Protein AF-A0A2K9IUX8-F1 (afdb_monomer_lite)

Structure (mmCIF, N/CA/C/O backbone):
data_AF-A0A2K9IUX8-F1
#
_entry.id   AF-A0A2K9IUX8-F1
#
loop_
_atom_site.group_PDB
_atom_site.id
_atom_site.type_symbol
_atom_site.label_atom_id
_atom_site.label_alt_id
_atom_site.label_comp_id
_atom_site.label_asym_id
_atom_site.label_entity_id
_atom_site.label_seq_id
_atom_site.pdbx_PDB_ins_code
_atom_site.Cartn_x
_atom_site.Cartn_y
_atom_site.Cartn_z
_atom_site.occupancy
_atom_site.B_iso_or_equiv
_atom_site.auth_seq_id
_atom_site.auth_comp_id
_atom_site.auth_asym_id
_atom_site.auth_atom_id
_atom_site.pdbx_PDB_model_num
ATOM 1 N N . MET A 1 1 ? 11.670 -10.016 -27.876 1.00 49.25 1 MET A N 1
ATOM 2 C CA . MET A 1 1 ? 12.421 -9.584 -26.678 1.00 49.25 1 MET A CA 1
ATOM 3 C C . MET A 1 1 ? 11.397 -9.304 -25.581 1.00 49.25 1 MET A C 1
ATOM 5 O O . MET A 1 1 ? 10.642 -8.351 -25.730 1.00 49.25 1 MET A O 1
ATOM 9 N N . LYS A 1 2 ? 11.261 -10.165 -24.562 1.00 58.81 2 LYS A N 1
ATOM 10 C CA . LYS A 1 2 ? 10.463 -9.817 -23.372 1.00 58.81 2 LYS A CA 1
ATOM 11 C C . LYS A 1 2 ? 11.304 -8.818 -22.578 1.00 58.81 2 LYS A C 1
ATOM 13 O O . LYS A 1 2 ? 12.454 -9.119 -22.280 1.00 58.81 2 LYS A O 1
ATOM 18 N N . ARG A 1 3 ? 10.790 -7.610 -22.352 1.00 64.12 3 ARG A N 1
ATOM 19 C CA . ARG A 1 3 ? 11.396 -6.690 -21.387 1.00 64.12 3 ARG A CA 1
ATOM 20 C C . ARG A 1 3 ? 10.921 -7.156 -20.021 1.00 64.12 3 ARG A C 1
ATOM 22 O O . ARG A 1 3 ? 9.710 -7.259 -19.829 1.00 64.12 3 ARG A O 1
ATOM 29 N N . ASP A 1 4 ? 11.847 -7.470 -19.127 1.00 69.62 4 ASP A N 1
ATOM 30 C CA . ASP A 1 4 ? 11.509 -7.743 -17.736 1.00 69.62 4 ASP A CA 1
ATOM 31 C C . ASP A 1 4 ? 10.975 -6.442 -17.137 1.00 69.62 4 ASP A C 1
ATOM 33 O O . ASP A 1 4 ? 11.715 -5.496 -16.868 1.00 69.62 4 ASP A O 1
ATOM 37 N N . LEU A 1 5 ? 9.649 -6.355 -17.052 1.00 74.75 5 LEU A N 1
ATOM 38 C CA . 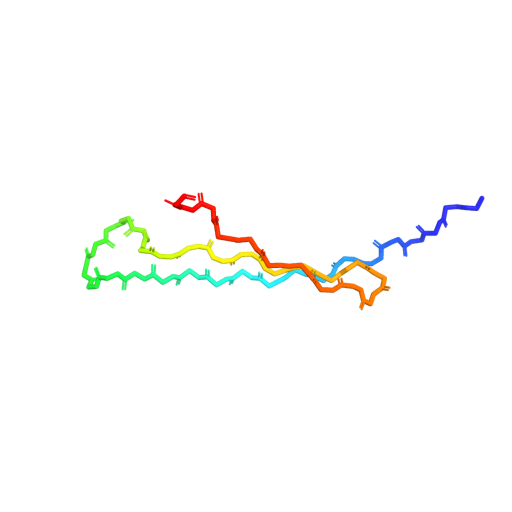LEU A 1 5 ? 8.953 -5.216 -16.484 1.00 74.75 5 LEU A CA 1
ATOM 39 C C . LEU A 1 5 ? 9.064 -5.350 -14.965 1.00 74.75 5 LEU A C 1
ATOM 41 O O . LEU A 1 5 ? 8.315 -6.104 -14.348 1.00 74.75 5 LEU A O 1
ATOM 45 N N . GLN A 1 6 ? 10.046 -4.679 -14.370 1.00 77.88 6 GLN A N 1
ATOM 46 C CA . GLN A 1 6 ? 10.122 -4.581 -12.919 1.00 77.88 6 GLN A CA 1
ATOM 47 C C . GLN A 1 6 ? 9.028 -3.632 -12.440 1.00 77.88 6 GLN A C 1
ATOM 49 O O . GLN A 1 6 ? 8.940 -2.491 -12.896 1.00 77.88 6 GLN A O 1
ATOM 54 N N . ILE A 1 7 ? 8.186 -4.144 -11.548 1.00 84.81 7 ILE A N 1
ATOM 55 C CA . ILE A 1 7 ? 7.121 -3.394 -10.896 1.00 84.81 7 ILE A CA 1
ATOM 56 C C . ILE A 1 7 ? 7.488 -3.324 -9.421 1.00 84.81 7 ILE A C 1
ATOM 58 O O . ILE A 1 7 ? 7.626 -4.363 -8.770 1.00 84.81 7 ILE A O 1
ATOM 62 N N . LYS A 1 8 ? 7.659 -2.113 -8.897 1.00 87.75 8 LYS A N 1
ATOM 63 C CA . LYS A 1 8 ? 7.771 -1.896 -7.454 1.00 87.75 8 LYS A CA 1
ATOM 64 C C . LYS A 1 8 ? 6.383 -1.572 -6.930 1.00 87.75 8 LYS A C 1
ATOM 66 O O . LYS A 1 8 ? 5.713 -0.730 -7.512 1.00 87.75 8 LYS A O 1
ATOM 71 N N . VAL A 1 9 ? 5.962 -2.242 -5.864 1.00 89.94 9 VAL A N 1
ATOM 72 C CA . VAL A 1 9 ? 4.654 -2.016 -5.241 1.00 89.94 9 VAL A CA 1
ATOM 73 C C . VAL A 1 9 ? 4.868 -1.688 -3.771 1.00 89.94 9 VAL A C 1
ATOM 75 O O . VAL A 1 9 ? 5.521 -2.464 -3.071 1.00 89.94 9 VAL A O 1
ATOM 78 N N . ASN A 1 10 ? 4.309 -0.570 -3.314 1.00 92.69 10 ASN A N 1
ATOM 79 C CA . ASN A 1 10 ? 4.169 -0.262 -1.896 1.00 92.69 10 ASN A CA 1
ATOM 80 C C . ASN A 1 10 ? 2.691 -0.369 -1.529 1.00 92.69 10 ASN A C 1
ATOM 82 O O . ASN A 1 10 ? 1.816 0.079 -2.270 1.00 92.69 10 ASN A O 1
ATOM 86 N N . VAL A 1 11 ? 2.418 -0.976 -0.380 1.00 93.12 11 VAL A N 1
ATOM 87 C CA . VAL A 1 11 ? 1.062 -1.098 0.152 1.00 93.12 11 VAL A CA 1
ATOM 88 C C . VAL A 1 11 ? 1.047 -0.460 1.529 1.00 93.12 11 VAL A C 1
ATOM 90 O O . VAL A 1 11 ? 1.778 -0.901 2.417 1.00 93.12 11 VAL A O 1
ATOM 93 N N . GLU A 1 12 ? 0.203 0.551 1.702 1.00 94.75 12 GLU A N 1
ATOM 94 C CA . GLU A 1 12 ? -0.049 1.194 2.986 1.00 94.75 12 GLU A CA 1
ATOM 95 C C . GLU A 1 12 ? -1.500 0.953 3.403 1.00 94.75 12 GLU A C 1
ATOM 97 O O . GLU A 1 12 ? -2.440 1.182 2.643 1.00 94.75 12 GLU A O 1
ATOM 102 N N . ILE A 1 13 ? -1.684 0.463 4.629 1.00 92.06 13 ILE A N 1
ATOM 103 C CA . ILE A 1 13 ? -3.001 0.178 5.194 1.00 92.06 13 ILE A CA 1
ATOM 104 C C . ILE A 1 13 ? -3.124 0.939 6.508 1.00 92.06 13 ILE A C 1
ATOM 106 O O . ILE A 1 13 ? -2.341 0.706 7.432 1.00 92.06 13 ILE A O 1
ATOM 110 N N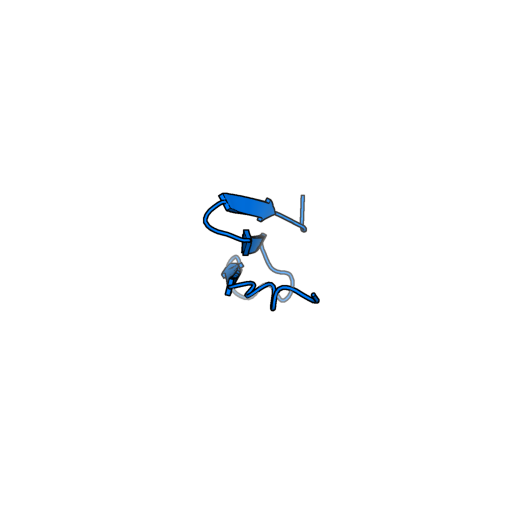 . LYS A 1 14 ? -4.125 1.815 6.605 1.00 91.81 14 LYS A N 1
ATOM 111 C CA . LYS A 1 14 ? -4.425 2.575 7.823 1.00 91.81 14 LYS A CA 1
ATOM 112 C C . LYS A 1 14 ? -5.708 2.065 8.460 1.00 91.81 14 LYS A C 1
ATOM 114 O O . LYS A 1 14 ? -6.642 1.656 7.770 1.00 91.81 14 LYS A O 1
ATOM 119 N N . TYR A 1 15 ? -5.738 2.087 9.786 1.00 91.75 15 TYR A N 1
ATOM 120 C CA . TYR A 1 15 ? -6.881 1.672 10.589 1.00 91.75 15 TYR A CA 1
ATOM 121 C C . TYR A 1 15 ? 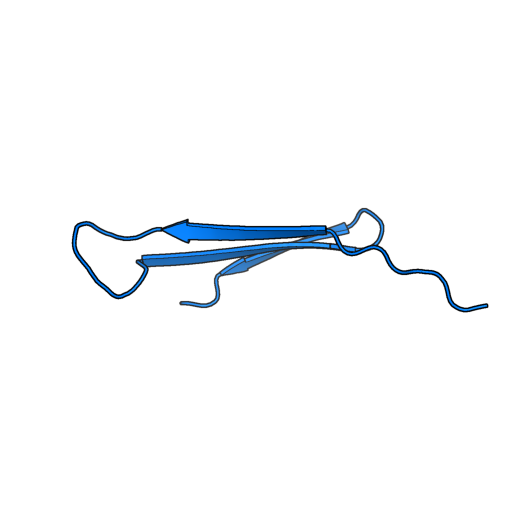-7.249 2.781 11.565 1.00 91.75 15 TYR A C 1
ATOM 123 O O . TYR A 1 15 ? -6.390 3.289 12.289 1.00 91.75 15 TYR A O 1
ATOM 131 N N . ASP A 1 16 ? -8.539 3.092 11.640 1.00 89.12 16 ASP A N 1
ATOM 132 C CA . ASP A 1 16 ? -9.063 3.977 12.671 1.00 89.12 16 ASP A CA 1
ATOM 133 C C . ASP A 1 16 ? -9.326 3.160 13.941 1.00 89.12 16 ASP A C 1
ATOM 135 O O . ASP A 1 16 ? -10.250 2.345 14.006 1.00 89.12 16 ASP A O 1
ATOM 139 N N . GLN A 1 17 ? -8.515 3.398 14.975 1.00 85.19 17 GLN A N 1
ATOM 140 C CA . GLN A 1 17 ? -8.638 2.761 16.293 1.00 85.19 17 GLN A CA 1
ATOM 141 C C . GLN A 1 17 ? -8.617 1.214 16.221 1.00 85.19 17 GLN A C 1
ATOM 143 O O . GLN A 1 17 ? -7.917 0.624 15.405 1.00 85.19 17 GLN A O 1
ATOM 148 N N . ASN A 1 18 ? -9.381 0.538 17.089 1.00 81.62 18 ASN A N 1
ATOM 149 C CA . ASN A 1 18 ? -9.509 -0.924 17.138 1.00 81.62 18 ASN A CA 1
ATOM 150 C C . ASN A 1 18 ? -10.476 -1.491 16.075 1.00 81.62 18 ASN A C 1
ATOM 152 O O . ASN A 1 18 ? -11.051 -2.568 16.267 1.00 81.62 18 ASN A O 1
ATOM 156 N N . ASN A 1 19 ? -10.713 -0.776 14.971 1.00 79.56 19 ASN A N 1
ATOM 157 C CA . ASN A 1 19 ? -11.584 -1.270 13.913 1.00 79.56 19 ASN A CA 1
ATOM 158 C C . ASN A 1 19 ? -10.881 -2.374 13.106 1.00 79.56 19 ASN A C 1
ATOM 160 O O . ASN A 1 19 ? -9.715 -2.257 12.748 1.00 79.56 19 ASN A O 1
ATOM 164 N N . LYS A 1 20 ? -11.598 -3.462 12.798 1.00 83.56 20 LYS A N 1
ATOM 165 C CA . LYS A 1 20 ? -11.079 -4.558 11.957 1.00 83.56 20 LYS A CA 1
ATOM 166 C C . LYS A 1 20 ? -11.105 -4.215 10.466 1.00 83.56 20 LYS A C 1
ATOM 168 O O . LYS A 1 20 ? -10.462 -4.905 9.680 1.00 83.56 20 LYS A O 1
ATOM 173 N N . ARG A 1 21 ? -11.870 -3.190 10.072 1.00 86.44 21 ARG A N 1
ATOM 174 C CA . ARG A 1 21 ? -11.908 -2.674 8.702 1.00 86.44 21 ARG A CA 1
ATOM 175 C C . ARG A 1 21 ? -10.914 -1.510 8.571 1.00 86.44 21 ARG A C 1
ATOM 177 O O . ARG A 1 21 ? -11.027 -0.573 9.363 1.00 86.44 21 ARG A O 1
ATOM 184 N N . PRO A 1 22 ? -9.990 -1.548 7.597 1.00 89.94 22 PRO A N 1
ATOM 185 C CA . PRO A 1 22 ? -9.092 -0.428 7.347 1.00 89.94 22 PRO A CA 1
ATOM 186 C C . PRO A 1 22 ? -9.858 0.806 6.865 1.00 89.94 22 PRO A C 1
ATOM 188 O O . PRO A 1 22 ? -10.843 0.684 6.131 1.00 89.94 22 PRO A O 1
ATOM 191 N N . SER A 1 23 ? -9.412 1.977 7.315 1.00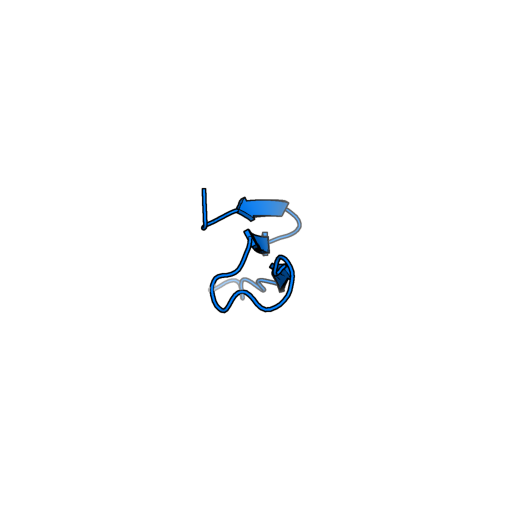 90.56 23 SER A N 1
ATOM 192 C CA . SER A 1 23 ? -9.931 3.285 6.910 1.00 90.56 23 SER A CA 1
ATOM 193 C C . SER A 1 23 ? -9.327 3.751 5.587 1.00 90.56 23 SER A C 1
ATOM 195 O O . SER A 1 23 ? -10.026 4.365 4.786 1.00 90.56 23 SER A O 1
ATOM 197 N N . GLU A 1 24 ? -8.074 3.385 5.307 1.00 91.31 24 GLU A N 1
ATOM 198 C CA . GLU A 1 24 ? -7.424 3.611 4.014 1.00 91.31 24 GLU A CA 1
ATOM 199 C C . GLU A 1 24 ? -6.660 2.358 3.573 1.00 91.31 24 GLU A C 1
ATOM 201 O O . GLU A 1 24 ? -6.052 1.659 4.388 1.00 91.31 24 GLU A O 1
ATOM 206 N N . PHE A 1 25 ? -6.675 2.090 2.268 1.00 93.12 25 PHE A N 1
ATOM 207 C CA . PHE A 1 25 ? -5.838 1.072 1.637 1.00 93.12 25 PHE A CA 1
ATOM 208 C C . PHE A 1 25 ? -5.273 1.667 0.363 1.00 93.12 25 PHE A C 1
ATOM 210 O O . PHE A 1 25 ? -5.966 1.763 -0.652 1.00 93.12 25 PHE A O 1
ATOM 217 N N . ILE A 1 26 ? -4.023 2.091 0.456 1.00 92.69 26 ILE A N 1
ATOM 218 C CA . ILE A 1 26 ? -3.307 2.787 -0.599 1.00 92.69 26 ILE A CA 1
ATOM 219 C C . ILE A 1 26 ? -2.349 1.789 -1.236 1.00 92.69 26 ILE A C 1
ATOM 221 O O . ILE A 1 26 ? -1.557 1.135 -0.552 1.00 92.69 26 ILE A O 1
ATOM 225 N N . VAL A 1 27 ? -2.433 1.663 -2.556 1.00 92.94 27 VAL A N 1
ATOM 226 C CA . VAL A 1 27 ? -1.464 0.921 -3.356 1.00 92.94 27 VAL A CA 1
ATOM 227 C C . VAL A 1 27 ? -0.753 1.898 -4.261 1.00 92.94 27 VAL A C 1
ATOM 229 O O . VAL A 1 27 ? -1.368 2.517 -5.128 1.00 92.94 27 VAL A O 1
ATOM 232 N N . GLU A 1 28 ? 0.554 1.980 -4.079 1.00 92.56 28 GLU A N 1
ATOM 233 C CA . GLU A 1 28 ? 1.443 2.698 -4.974 1.00 92.56 28 GLU A CA 1
ATOM 234 C C . GLU A 1 28 ? 2.178 1.680 -5.831 1.00 92.56 28 GLU A C 1
ATOM 236 O O . GLU A 1 28 ? 2.694 0.677 -5.324 1.00 92.56 28 GLU A O 1
ATOM 241 N N . TYR A 1 29 ? 2.271 1.935 -7.129 1.00 90.44 29 TYR A N 1
ATOM 242 C CA . TYR A 1 29 ? 3.093 1.115 -8.003 1.00 90.44 29 TYR A CA 1
ATOM 243 C C . TYR A 1 29 ? 3.916 1.957 -8.965 1.00 90.44 29 TYR A C 1
ATOM 245 O O . TYR A 1 29 ? 3.470 2.973 -9.495 1.00 90.44 29 TYR A O 1
ATOM 253 N N . GLU A 1 30 ? 5.146 1.500 -9.189 1.00 87.38 30 GLU A N 1
ATOM 254 C CA . GLU A 1 30 ? 6.075 2.083 -10.143 1.00 87.38 30 GLU A CA 1
ATOM 255 C C . GLU A 1 30 ? 6.291 1.110 -11.302 1.00 87.38 30 GLU A C 1
ATOM 257 O O . GLU A 1 30 ? 6.794 -0.000 -11.105 1.00 87.38 30 GLU A O 1
ATOM 262 N N . ILE A 1 31 ? 5.925 1.529 -12.516 1.00 85.50 31 ILE A N 1
ATOM 263 C CA . ILE A 1 31 ? 6.130 0.749 -13.742 1.00 85.50 31 ILE A CA 1
ATOM 264 C C . ILE A 1 31 ? 6.987 1.570 -14.698 1.00 85.50 31 ILE A C 1
ATOM 266 O O . ILE A 1 31 ? 6.527 2.547 -15.290 1.00 85.50 31 ILE A O 1
ATOM 270 N N . GLY A 1 32 ? 8.248 1.167 -14.866 1.00 79.81 32 GLY A N 1
ATOM 271 C CA . GLY A 1 32 ? 9.171 1.847 -15.778 1.00 79.81 32 GLY A CA 1
ATOM 272 C C . GLY A 1 32 ? 9.365 3.335 -15.455 1.00 79.81 32 GLY A C 1
ATOM 273 O O . GLY A 1 32 ? 9.404 4.147 -16.379 1.00 79.81 32 GLY A O 1
ATOM 274 N N . GLY A 1 33 ? 9.438 3.688 -14.165 1.00 79.50 33 GLY A N 1
ATOM 275 C CA . GLY A 1 33 ? 9.625 5.061 -13.682 1.00 79.50 33 GLY A CA 1
ATOM 276 C C . GLY A 1 33 ? 8.354 5.914 -13.594 1.00 79.50 33 GLY A C 1
ATOM 277 O O . GLY A 1 33 ? 8.442 7.088 -13.244 1.00 79.50 33 GLY A O 1
ATOM 278 N N . LYS A 1 34 ? 7.176 5.366 -13.925 1.00 83.12 34 LYS A N 1
ATOM 279 C CA . LYS A 1 34 ? 5.883 6.040 -13.721 1.00 83.12 34 LYS A CA 1
ATOM 280 C C . LYS A 1 34 ? 5.258 5.606 -12.405 1.00 83.12 34 LYS A C 1
ATOM 282 O O . LYS A 1 34 ? 5.121 4.403 -12.199 1.00 83.12 34 LYS A O 1
ATOM 287 N N . TYR A 1 35 ? 4.861 6.580 -11.591 1.00 86.06 35 TYR A N 1
ATOM 288 C CA . TYR A 1 35 ? 4.192 6.382 -10.307 1.00 86.06 35 TYR A CA 1
ATOM 289 C C . TYR A 1 35 ? 2.684 6.540 -10.455 1.00 86.06 35 TYR A C 1
ATOM 291 O O . TYR A 1 35 ? 2.218 7.539 -10.999 1.00 86.06 35 TYR A O 1
ATOM 299 N N . GLU A 1 36 ? 1.947 5.568 -9.937 1.00 85.75 36 GLU A N 1
ATOM 300 C CA . GLU A 1 36 ? 0.491 5.581 -9.846 1.00 85.75 36 GLU A CA 1
ATOM 301 C C . GLU A 1 36 ? 0.093 5.236 -8.405 1.00 85.75 36 GLU A C 1
ATOM 303 O O . GLU A 1 36 ? 0.686 4.344 -7.791 1.00 85.75 36 GLU A O 1
ATOM 308 N N . GLU A 1 37 ? -0.912 5.932 -7.879 1.00 86.19 37 GLU A N 1
ATOM 309 C CA . GLU A 1 37 ? -1.472 5.722 -6.542 1.00 86.19 37 GLU A CA 1
ATOM 310 C C . GLU A 1 37 ? -2.968 5.427 -6.670 1.00 86.19 37 GLU A C 1
ATOM 312 O O . GLU A 1 37 ? -3.693 6.122 -7.386 1.00 86.19 37 GLU A O 1
ATOM 317 N N . VAL A 1 38 ? -3.438 4.385 -5.985 1.00 87.38 38 VAL A N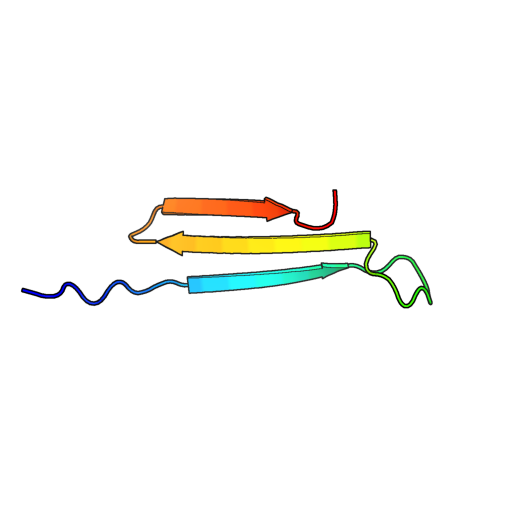 1
ATOM 318 C CA . VAL A 1 38 ? -4.855 4.012 -5.963 1.00 87.38 38 VAL A CA 1
ATOM 319 C C . VAL A 1 38 ? -5.289 3.720 -4.531 1.00 87.38 38 VAL A C 1
ATOM 321 O O . VAL A 1 38 ? -4.725 2.846 -3.871 1.00 87.38 38 VAL A O 1
ATOM 324 N N . ASN A 1 39 ? -6.337 4.407 -4.070 1.00 85.88 39 ASN A N 1
ATOM 325 C CA . ASN A 1 39 ? -7.070 4.038 -2.861 1.00 85.88 39 ASN A CA 1
ATOM 326 C C . ASN A 1 39 ? -8.232 3.111 -3.241 1.00 85.88 39 ASN A C 1
ATOM 328 O O . ASN A 1 39 ? -9.059 3.480 -4.069 1.00 85.88 39 ASN A O 1
ATOM 332 N N . ILE A 1 40 ? -8.280 1.905 -2.670 1.00 85.06 40 ILE A N 1
ATOM 333 C CA . ILE A 1 40 ? -9.218 0.850 -3.102 1.00 85.06 40 ILE A CA 1
ATOM 334 C C . ILE A 1 40 ? -10.459 0.716 -2.205 1.00 85.06 40 ILE A C 1
ATOM 336 O O . ILE A 1 40 ? -11.313 -0.132 -2.462 1.00 85.06 40 ILE A O 1
ATOM 340 N N . ILE A 1 41 ? -10.549 1.483 -1.114 1.00 81.38 41 ILE A N 1
ATOM 341 C CA . ILE A 1 41 ? -11.628 1.333 -0.115 1.00 81.38 41 ILE A CA 1
ATOM 342 C C . ILE A 1 41 ? -12.685 2.447 -0.208 1.00 81.38 41 ILE A C 1
ATOM 344 O O . ILE A 1 41 ? -13.720 2.342 0.457 1.00 81.38 41 ILE A O 1
ATOM 348 N N . ASN A 1 42 ? -12.490 3.425 -1.101 1.00 57.78 42 ASN A N 1
ATOM 349 C CA . ASN A 1 42 ? -13.472 4.457 -1.450 1.00 57.78 42 ASN A CA 1
ATOM 350 C C . ASN A 1 42 ? -13.904 4.378 -2.914 1.00 57.78 42 ASN A C 1
ATOM 352 O O . ASN A 1 42 ? -13.010 4.355 -3.787 1.00 57.78 42 ASN A O 1
#

Foldseek 3Di:
DDDPFDKDKDWDFACDPPDPDTPWIWIWIATPNDIDIDTDPD

Organism: NCBI:txid302167

pLDDT: mean 83.88, std 10.23, range [49.25, 94.75]

Secondary structure (DSSP, 8-state):
------EEEEEEEE--TT-SS-SEEEEEEEETTEEEEEES--

Sequence (42 aa):
MKRDLQIKVNVEIKYDQNNKRPSEFIVEYEIGGKYEEVNIIN

Radius of gyration: 14.07 Å; chains: 1; bounding box: 26×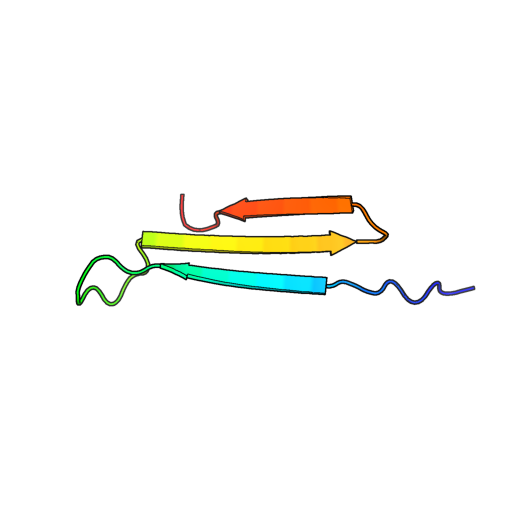16×44 Å